Protein AF-A0A2D3WP35-F1 (afdb_monomer)

Sequence (176 aa):
MKQLKKDIKNGIGKDEAFTKFISRNGDPKKGSRVLALFPEQLFAEKYAKANKILISIYGLLSLFALLGLSVQFAHLPPLWLLFLLTIGVLLPALVLYLLYKKNAGAYMFLAFLLVKGIFDLLRQSDQSMILIGILINLGLLIFVVILKQKMFPYQNFFNTKKDENGLYIYKDTVSV

Organism: NCBI:txid148813

pLDDT: mean 80.17, std 14.41, range [32.62, 95.44]

Radius of gyration: 20.56 Å; Cα contacts (8 Å, |Δi|>4): 141; chains: 1; bounding box: 50×28×66 Å

Mean predicted aligned error: 10.45 Å

Secondary structure (DSSP, 8-state):
-HHHHHHHHTT--HHHHHHHHHTTT--HHHHHHHHTTSPPHHHHHHTHHHHHHHHHHHHHHHHHHHHHHHHHTTTS-HHHHHHHHHHHHHHHHHHHHHHHTT-HHHHHHHHHHHHHHHHHHHT-S-HHHHHHHHHHHHHHHHHHHHHHHHH-TTB-SSSBPBPTTS-BSS------

Foldseek 3Di:
DVQLVVCVVVVNDLLRSLVVCVVVVHDNVVSLQVSLQDFDPVLCVVCVVLLVVLLVLLVVVLVVVLVVLCVVCVVDDPVVNVVVSVVSVVVSVVLSVCSVVVGLVSLLVLLVVLVVQLVVLVPDDDPVVSVVSNCSSVVSSVSSQVSSCSRRVQDDSVGGNADPVSHRPNDDPDDD

Structure (mmCIF, N/CA/C/O backbone):
data_AF-A0A2D3WP35-F1
#
_entry.id   AF-A0A2D3WP35-F1
#
loop_
_atom_site.group_PDB
_atom_site.id
_atom_site.type_symbol
_atom_site.label_atom_id
_atom_site.label_alt_id
_atom_site.label_comp_id
_atom_site.label_asym_id
_atom_site.label_entity_id
_atom_site.label_seq_id
_atom_site.pdbx_PDB_ins_code
_atom_site.Cartn_x
_atom_site.Cartn_y
_atom_site.Cartn_z
_atom_site.occupancy
_atom_site.B_iso_or_equiv
_atom_site.auth_seq_id
_atom_site.auth_comp_id
_atom_site.auth_asym_id
_atom_site.auth_atom_id
_atom_site.pdbx_PDB_model_num
ATOM 1 N N . MET A 1 1 ? -17.837 -13.862 16.294 1.00 60.28 1 MET A N 1
ATOM 2 C CA . MET A 1 1 ? -17.067 -12.954 15.399 1.00 60.28 1 MET A CA 1
ATOM 3 C C . MET A 1 1 ? -17.800 -12.566 14.108 1.00 60.28 1 MET A C 1
ATOM 5 O O . MET A 1 1 ? -17.719 -11.401 13.741 1.00 60.28 1 MET A O 1
ATOM 9 N N . LYS A 1 2 ? -18.497 -13.481 13.404 1.00 66.38 2 LYS A N 1
ATOM 10 C CA . LYS A 1 2 ? -19.268 -13.137 12.186 1.00 66.38 2 LYS A CA 1
ATOM 11 C C . LYS A 1 2 ? -20.395 -12.119 12.455 1.00 66.38 2 LYS A C 1
ATOM 13 O O . LYS A 1 2 ? -20.517 -11.184 11.673 1.00 66.38 2 LYS A O 1
ATOM 18 N N . GLN A 1 3 ? -21.123 -12.238 13.576 1.00 68.25 3 GLN A N 1
ATOM 19 C CA . GLN A 1 3 ? -22.136 -11.251 13.997 1.00 68.25 3 GLN A CA 1
ATOM 20 C C . GLN A 1 3 ? -21.560 -9.845 14.206 1.00 68.25 3 GLN A C 1
ATOM 22 O O . GLN A 1 3 ? -22.035 -8.931 13.561 1.00 68.25 3 GLN A O 1
ATOM 27 N N . LEU A 1 4 ? -20.481 -9.677 14.983 1.00 66.81 4 LEU A N 1
ATOM 28 C CA . LEU A 1 4 ? -19.866 -8.358 15.222 1.00 66.81 4 LEU A CA 1
ATOM 29 C C . LEU A 1 4 ? -19.502 -7.631 13.913 1.00 66.81 4 LEU A C 1
ATOM 31 O O . LEU A 1 4 ? -19.748 -6.443 13.756 1.00 66.81 4 LEU A O 1
ATOM 35 N N . LYS A 1 5 ? -18.968 -8.365 12.926 1.00 67.94 5 LYS A N 1
ATOM 36 C CA . LYS A 1 5 ? -18.690 -7.810 11.590 1.00 67.94 5 LYS A CA 1
ATOM 37 C C . LYS A 1 5 ? -19.962 -7.454 10.814 1.00 67.94 5 LYS A C 1
ATOM 39 O O . LYS A 1 5 ? -19.913 -6.559 9.978 1.00 67.94 5 LYS A O 1
ATOM 44 N N . LYS A 1 6 ? -21.057 -8.187 11.027 1.00 73.62 6 LYS A N 1
ATOM 45 C CA . LYS A 1 6 ? -22.363 -7.944 10.401 1.00 73.62 6 LYS A CA 1
ATOM 46 C C . LYS A 1 6 ? -23.036 -6.719 11.023 1.00 73.62 6 LYS A C 1
ATOM 48 O O . LYS A 1 6 ? -23.506 -5.870 10.285 1.00 73.62 6 LYS A O 1
ATOM 53 N N . ASP A 1 7 ? -22.968 -6.588 12.341 1.00 70.00 7 ASP A N 1
ATOM 54 C CA . ASP A 1 7 ? -23.545 -5.484 13.110 1.00 70.00 7 ASP A CA 1
ATOM 55 C C . ASP A 1 7 ? -22.876 -4.150 12.735 1.00 70.00 7 ASP A C 1
ATOM 57 O O . ASP A 1 7 ? -23.560 -3.197 12.370 1.00 70.00 7 ASP A O 1
ATOM 61 N N . ILE A 1 8 ? -21.541 -4.128 12.647 1.00 71.00 8 ILE A N 1
ATOM 62 C CA . ILE A 1 8 ? -20.778 -2.972 12.140 1.00 71.00 8 ILE A CA 1
ATOM 63 C C . ILE A 1 8 ? -21.129 -2.648 10.679 1.00 71.00 8 ILE A C 1
ATOM 65 O O . ILE A 1 8 ? -21.274 -1.486 10.308 1.00 71.00 8 ILE A O 1
ATOM 69 N N . LYS A 1 9 ? -21.267 -3.669 9.821 1.00 68.31 9 LYS A N 1
ATOM 70 C CA . LYS A 1 9 ? -21.643 -3.474 8.409 1.00 68.31 9 LYS A CA 1
ATOM 71 C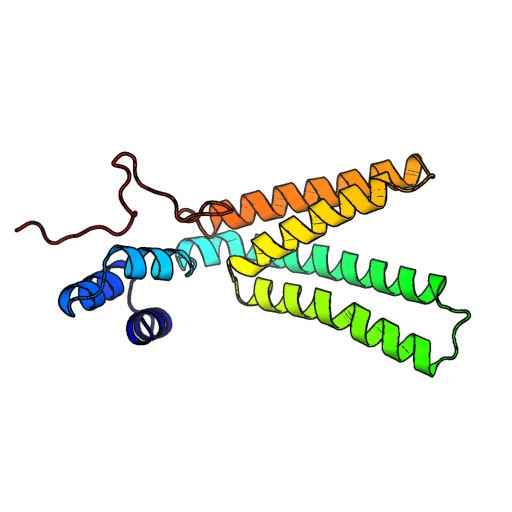 C . LYS A 1 9 ? -23.069 -2.959 8.232 1.00 68.31 9 LYS A C 1
ATOM 73 O O . LYS A 1 9 ? -23.335 -2.305 7.232 1.00 68.31 9 LYS A O 1
ATOM 78 N N . ASN A 1 10 ? -23.948 -3.244 9.186 1.00 71.56 10 ASN A N 1
ATOM 79 C CA . ASN A 1 10 ? -25.326 -2.769 9.213 1.00 71.56 10 ASN A CA 1
ATOM 80 C C . ASN A 1 10 ? -25.448 -1.346 9.790 1.00 71.56 10 ASN A C 1
ATOM 82 O O . ASN A 1 10 ? -26.562 -0.864 9.956 1.00 71.56 10 ASN A O 1
ATOM 86 N N . GLY A 1 11 ? -24.328 -0.680 10.094 1.00 64.69 11 GLY A N 1
ATOM 87 C CA . GLY A 1 11 ? -24.313 0.700 10.581 1.00 64.69 11 GLY A CA 1
ATOM 88 C C . GLY A 1 11 ? -24.505 0.848 12.091 1.00 64.69 11 GLY A C 1
ATOM 89 O O . GLY A 1 11 ? -24.671 1.968 12.559 1.00 64.69 11 GLY A O 1
ATOM 90 N N . ILE A 1 12 ? -24.460 -0.245 12.860 1.00 70.69 12 ILE A N 1
ATOM 91 C CA . ILE A 1 12 ? -24.511 -0.173 14.325 1.00 70.69 12 ILE A CA 1
ATOM 92 C C . ILE A 1 12 ? -23.202 0.451 14.829 1.00 70.69 12 ILE A C 1
ATOM 94 O O . ILE A 1 12 ? -22.111 0.060 14.396 1.00 70.69 12 ILE A O 1
ATOM 98 N N . GLY A 1 13 ? -23.312 1.422 15.741 1.00 66.25 13 GLY A N 1
ATOM 99 C CA . GLY A 1 13 ? -22.168 2.093 16.358 1.00 66.25 13 GLY A CA 1
ATOM 100 C C . GLY A 1 13 ? -21.216 1.095 17.024 1.00 66.25 13 GLY A C 1
ATOM 101 O O . GLY A 1 13 ? -21.642 0.061 17.540 1.00 66.25 13 GLY A O 1
ATOM 102 N N . LYS A 1 14 ? -19.908 1.379 16.998 1.00 70.12 14 LYS A N 1
ATOM 103 C CA . LYS A 1 14 ? -18.881 0.438 17.480 1.00 70.12 14 LYS A CA 1
ATOM 104 C C . LYS A 1 14 ? -19.078 0.041 18.941 1.00 70.12 14 LYS A C 1
ATOM 106 O O . LYS A 1 14 ? -18.903 -1.134 19.256 1.00 70.12 14 LYS A O 1
ATOM 111 N N . ASP A 1 15 ? -19.487 0.987 19.778 1.00 69.75 15 ASP A N 1
ATOM 112 C CA . ASP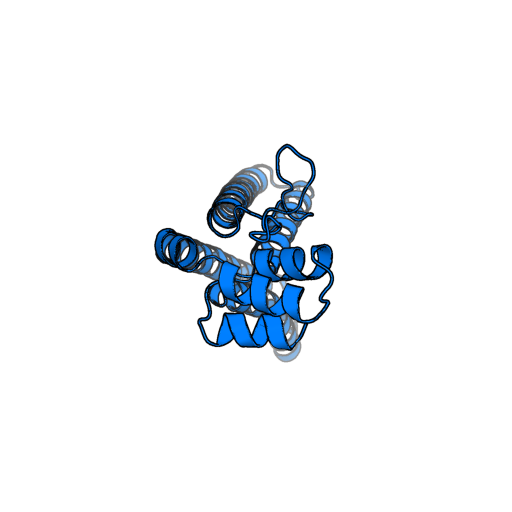 A 1 15 ? -19.730 0.761 21.203 1.00 69.75 15 ASP A CA 1
ATOM 113 C C . ASP A 1 15 ? -20.944 -0.145 21.412 1.00 69.75 15 ASP A C 1
ATOM 115 O O . ASP A 1 15 ? -20.859 -1.153 22.104 1.00 69.75 15 ASP A O 1
ATOM 119 N N . GLU A 1 16 ? -22.044 0.116 20.706 1.00 71.00 16 GLU A N 1
ATOM 120 C CA . GLU A 1 16 ? -23.253 -0.709 20.785 1.00 71.00 16 GLU A CA 1
ATOM 121 C C . GLU A 1 16 ? -23.019 -2.132 20.240 1.00 71.00 16 GLU A C 1
ATOM 123 O O . GLU A 1 16 ? -23.476 -3.124 20.817 1.00 71.00 16 GLU A O 1
ATOM 128 N N . ALA A 1 17 ? -22.252 -2.257 19.151 1.00 74.19 17 ALA A N 1
ATOM 129 C CA . ALA A 1 17 ? -21.852 -3.542 18.588 1.00 74.19 17 ALA A CA 1
ATOM 130 C C . ALA A 1 17 ? -20.912 -4.315 19.533 1.00 74.19 17 ALA A C 1
ATOM 132 O O . ALA A 1 17 ? -20.995 -5.545 19.611 1.00 74.19 17 ALA A O 1
ATOM 133 N N . PHE A 1 18 ? -20.043 -3.613 20.269 1.00 74.75 18 PHE A N 1
ATOM 134 C CA . PHE A 1 18 ? -19.188 -4.209 21.293 1.00 74.75 18 PHE A CA 1
ATOM 135 C C . PHE A 1 18 ? -20.011 -4.716 22.476 1.00 74.75 18 PHE A C 1
ATOM 137 O O . PHE A 1 18 ? -19.894 -5.889 22.825 1.00 74.75 18 PHE A O 1
ATOM 144 N N . THR A 1 19 ? -20.911 -3.897 23.023 1.00 74.81 19 THR A N 1
ATOM 145 C CA . THR A 1 19 ? -21.767 -4.268 24.159 1.00 74.81 19 THR A CA 1
ATOM 146 C C . THR A 1 19 ? -22.649 -5.473 23.827 1.00 74.81 19 THR A C 1
ATOM 148 O O . THR A 1 19 ? -22.715 -6.422 24.607 1.00 74.81 19 THR A O 1
ATOM 151 N N . LYS A 1 20 ? -23.236 -5.520 22.619 1.00 77.62 20 LYS A N 1
ATOM 152 C CA . LYS A 1 20 ? -23.978 -6.695 22.109 1.00 77.62 20 LYS A CA 1
ATOM 153 C C . LYS A 1 20 ? -23.114 -7.946 21.936 1.00 77.62 20 LYS A C 1
ATOM 155 O O . LYS A 1 20 ? -23.636 -9.060 21.925 1.00 77.62 20 LYS A O 1
ATOM 160 N N . PHE A 1 21 ? -21.812 -7.789 21.721 1.00 78.50 21 PHE A N 1
ATOM 161 C CA . PHE A 1 21 ? -20.887 -8.909 21.595 1.00 78.50 21 PHE A CA 1
ATOM 162 C C . PHE A 1 21 ? -20.446 -9.437 22.965 1.00 78.50 21 PHE A C 1
ATOM 164 O O . PHE A 1 21 ? -20.394 -10.654 23.137 1.00 78.50 21 PHE A O 1
ATOM 171 N N . ILE A 1 22 ? -20.205 -8.551 23.937 1.00 79.06 22 ILE A N 1
ATOM 172 C CA . ILE A 1 22 ? -19.899 -8.924 25.325 1.00 79.06 22 ILE A CA 1
ATOM 173 C C . ILE A 1 22 ? -21.097 -9.608 25.988 1.00 79.06 22 ILE A C 1
ATOM 175 O O . ILE A 1 22 ? -20.935 -10.688 26.549 1.00 79.06 22 ILE A O 1
ATOM 179 N N . SER A 1 23 ? -22.313 -9.070 25.827 1.00 78.88 23 SER A N 1
ATOM 180 C CA . SER A 1 23 ? -23.540 -9.649 26.407 1.00 78.88 23 SER A CA 1
ATOM 181 C C . SER A 1 23 ? -23.880 -11.055 25.897 1.00 78.88 23 SER A C 1
ATOM 183 O O . SER A 1 23 ? -24.700 -11.755 26.482 1.00 78.88 23 SER A O 1
ATOM 185 N N . ARG A 1 24 ? -23.227 -11.500 24.818 1.00 81.00 24 ARG A N 1
ATOM 186 C CA . ARG A 1 24 ? -23.330 -12.855 24.259 1.00 81.00 24 ARG A CA 1
ATOM 187 C C . ARG A 1 24 ? -22.153 -13.756 24.663 1.00 81.00 24 ARG A C 1
ATOM 189 O O . ARG A 1 24 ? -21.832 -14.686 23.924 1.00 81.00 24 ARG A O 1
ATOM 196 N N . ASN A 1 25 ? -21.482 -13.468 25.782 1.00 77.56 25 ASN A N 1
ATOM 197 C CA . ASN A 1 25 ? -20.262 -14.148 26.244 1.00 77.56 25 ASN A CA 1
ATOM 198 C C . ASN A 1 25 ? -19.108 -14.116 25.220 1.00 77.56 25 ASN A C 1
ATOM 200 O O . ASN A 1 25 ? -18.321 -15.057 25.097 1.00 77.56 25 ASN A O 1
ATOM 204 N N . GLY A 1 26 ? -19.008 -13.041 24.434 1.00 72.50 26 GLY A N 1
ATOM 205 C CA . GLY A 1 26 ? -17.908 -12.841 23.496 1.00 72.50 26 GLY A CA 1
ATOM 206 C C . GLY A 1 26 ? -16.618 -12.413 24.198 1.00 72.50 26 GLY A C 1
ATOM 207 O O . GLY A 1 26 ? -16.635 -11.534 25.048 1.00 72.50 26 GLY A O 1
ATOM 208 N N . ASP A 1 27 ? -15.477 -12.984 23.797 1.00 77.31 27 ASP A N 1
ATOM 209 C CA . ASP A 1 27 ? -14.153 -12.613 24.322 1.00 77.31 27 ASP A CA 1
ATOM 210 C C . ASP A 1 27 ? -13.815 -11.127 24.023 1.00 77.31 27 ASP A C 1
ATOM 212 O O . ASP A 1 27 ? -13.590 -10.784 22.847 1.00 77.31 27 ASP A O 1
ATOM 216 N N . PRO A 1 28 ? -13.701 -10.255 25.048 1.00 71.69 28 PRO A N 1
ATOM 217 C CA . PRO A 1 28 ? -13.457 -8.819 24.881 1.00 71.69 28 PRO A CA 1
ATOM 218 C C . PRO A 1 28 ? -12.199 -8.500 24.067 1.00 71.69 28 PRO A C 1
ATOM 220 O O . PRO A 1 28 ? -12.166 -7.553 23.273 1.00 71.69 28 PRO A O 1
ATOM 223 N N . LYS A 1 29 ? -11.161 -9.335 24.188 1.00 68.00 29 LYS A N 1
ATOM 224 C CA . LYS A 1 29 ? -9.886 -9.178 23.476 1.00 68.00 29 LYS A CA 1
ATOM 225 C C . LYS A 1 29 ? -10.037 -9.422 21.977 1.00 68.00 29 LYS A C 1
ATOM 227 O O . LYS A 1 29 ? -9.409 -8.751 21.156 1.00 68.00 29 LYS A O 1
ATOM 232 N N . LYS A 1 30 ? -10.883 -10.379 21.592 1.00 69.88 30 LYS A N 1
ATOM 233 C CA . LYS A 1 30 ? -11.180 -10.664 20.179 1.00 69.88 30 LYS A CA 1
ATOM 234 C C . LYS A 1 30 ? -12.128 -9.622 19.591 1.00 69.88 30 LYS A C 1
ATOM 236 O O . LYS A 1 30 ? -11.928 -9.222 18.445 1.00 69.88 30 LYS A O 1
ATOM 241 N N . GLY A 1 31 ? -13.118 -9.164 20.359 1.00 66.69 31 GLY A N 1
ATOM 242 C CA . GLY A 1 31 ? -14.068 -8.132 19.934 1.00 66.69 31 GLY A CA 1
ATOM 243 C C . GLY A 1 31 ? -13.383 -6.802 19.619 1.00 66.69 31 GLY A C 1
ATOM 244 O O . GLY A 1 31 ? -13.499 -6.291 18.506 1.00 66.69 31 GLY A O 1
ATOM 245 N N . SER A 1 32 ? -12.566 -6.309 20.549 1.00 66.69 32 SER A N 1
ATOM 246 C CA . SER A 1 32 ? -11.801 -5.066 20.394 1.00 66.69 32 SER A CA 1
ATOM 247 C C . SER A 1 32 ? -10.821 -5.114 19.217 1.00 66.69 32 SER A C 1
ATOM 249 O O . SER A 1 32 ? -10.742 -4.169 18.430 1.00 66.69 32 SER A O 1
ATOM 251 N N . ARG A 1 33 ? -10.127 -6.245 19.015 1.00 66.69 33 ARG A N 1
ATOM 252 C CA . ARG A 1 33 ? -9.246 -6.445 17.852 1.00 66.69 33 ARG A CA 1
ATOM 253 C C . ARG A 1 33 ? -10.007 -6.370 16.529 1.00 66.69 33 ARG A C 1
ATOM 255 O O . ARG A 1 33 ? -9.472 -5.844 15.560 1.00 66.69 33 ARG A O 1
ATOM 262 N N . VAL A 1 34 ? -11.231 -6.895 16.470 1.00 67.75 34 VAL A N 1
ATOM 263 C CA . VAL A 1 34 ? -12.064 -6.837 15.261 1.00 67.75 34 VAL A CA 1
ATOM 264 C C . VAL A 1 34 ? -12.601 -5.427 15.023 1.00 67.75 34 VAL A C 1
ATOM 266 O O . VAL A 1 34 ? -12.597 -4.983 13.880 1.00 67.75 34 VAL A O 1
ATOM 269 N N . LEU A 1 35 ? -13.011 -4.710 16.070 1.00 67.94 35 LEU A N 1
ATOM 270 C CA . LEU A 1 35 ? -13.501 -3.331 15.967 1.00 67.94 35 LEU A CA 1
ATOM 271 C C . LEU A 1 35 ? -12.425 -2.345 15.517 1.00 67.94 35 LEU A C 1
ATOM 273 O O . LEU A 1 35 ? -12.705 -1.452 14.718 1.00 67.94 35 LEU A O 1
ATOM 277 N N . ALA A 1 36 ? -11.185 -2.545 15.964 1.00 65.19 36 ALA A N 1
ATOM 278 C CA . ALA A 1 36 ? -10.047 -1.729 15.555 1.00 65.19 36 ALA A CA 1
ATOM 279 C C . ALA A 1 36 ? -9.720 -1.839 14.053 1.00 65.19 36 ALA A C 1
ATOM 281 O O . ALA A 1 36 ? -9.104 -0.932 13.500 1.00 65.19 36 ALA A O 1
ATOM 282 N N . LEU A 1 37 ? -10.152 -2.917 13.383 1.00 64.25 37 LEU A N 1
ATOM 283 C CA . LEU A 1 37 ? -9.964 -3.099 11.938 1.00 64.25 37 LEU A CA 1
ATOM 284 C C . LEU A 1 37 ? -10.948 -2.281 11.097 1.00 64.25 37 LEU A C 1
ATOM 286 O O . LEU A 1 37 ? -10.732 -2.123 9.894 1.00 64.25 37 LEU A O 1
ATOM 290 N N . PHE A 1 38 ? -12.038 -1.797 11.694 1.00 64.62 38 PHE A N 1
ATOM 291 C CA . PHE A 1 38 ? -12.999 -0.957 10.996 1.00 64.62 38 PHE A CA 1
ATOM 292 C C . PHE A 1 38 ? -12.614 0.510 11.176 1.00 64.62 38 PHE A C 1
ATOM 294 O O . PHE A 1 38 ? -12.430 0.954 12.313 1.00 64.62 38 PHE A O 1
ATOM 301 N N . PRO A 1 39 ? -12.506 1.290 10.092 1.00 63.69 39 PRO A N 1
ATOM 302 C CA . PRO A 1 39 ? -12.266 2.717 10.220 1.00 63.69 39 PRO A CA 1
ATOM 303 C C . PRO A 1 39 ? -13.488 3.367 10.882 1.00 63.69 39 PRO A C 1
ATOM 305 O O . PRO A 1 39 ? -14.628 2.980 10.622 1.00 63.69 39 PRO A O 1
ATOM 308 N N . GLU A 1 40 ? -13.268 4.326 11.776 1.00 65.88 40 GLU A N 1
ATOM 309 C CA . GLU A 1 40 ? -14.373 5.162 12.253 1.00 65.88 40 GLU A CA 1
ATOM 310 C C . GLU A 1 40 ? -14.883 6.034 11.112 1.00 65.88 40 GLU A C 1
ATOM 312 O O . GLU A 1 40 ? -14.079 6.643 10.406 1.00 65.88 40 GLU A O 1
ATOM 317 N N . GLN A 1 41 ? -16.203 6.094 10.920 1.00 66.12 41 GLN A N 1
ATOM 318 C CA . GLN A 1 41 ? -16.813 6.823 9.803 1.00 66.12 41 GLN A CA 1
ATOM 319 C C . GLN A 1 41 ? -16.378 8.296 9.777 1.00 66.12 41 GLN A C 1
ATOM 321 O O . GLN A 1 41 ? -15.953 8.775 8.728 1.00 66.12 41 GLN A O 1
ATOM 326 N N . LEU A 1 42 ? -16.328 8.958 10.940 1.00 67.06 42 LEU A N 1
ATOM 327 C CA . LEU A 1 42 ? -15.878 10.349 11.077 1.00 67.06 42 LEU A CA 1
ATOM 328 C C . LEU A 1 42 ? -14.448 10.567 10.551 1.00 67.06 42 LEU A C 1
ATOM 330 O O . LEU A 1 42 ? -14.191 11.468 9.751 1.00 67.06 42 LEU A O 1
ATOM 334 N N . PHE A 1 43 ? -13.504 9.708 10.943 1.00 70.19 43 PHE A N 1
ATOM 335 C CA . PHE A 1 43 ? -12.119 9.790 10.471 1.00 70.19 43 PHE A CA 1
ATOM 336 C C . PHE A 1 43 ? -11.988 9.348 9.006 1.00 70.19 43 PHE A C 1
ATOM 338 O O . PHE A 1 43 ? -11.214 9.924 8.237 1.00 70.19 43 PHE A O 1
ATOM 345 N N . ALA A 1 44 ? -12.774 8.357 8.585 1.00 70.00 44 ALA A N 1
ATOM 346 C CA . ALA A 1 44 ? -12.784 7.852 7.219 1.00 70.00 44 ALA A CA 1
ATOM 347 C C . ALA A 1 44 ? -13.297 8.882 6.206 1.00 70.00 44 ALA A C 1
ATOM 349 O O . ALA A 1 44 ? -12.863 8.848 5.051 1.00 70.00 44 ALA A O 1
ATOM 350 N N . GLU A 1 45 ? -14.234 9.744 6.599 1.00 78.12 45 GLU A N 1
ATOM 351 C CA . GLU A 1 45 ? -14.740 10.852 5.786 1.00 78.12 45 GLU A CA 1
ATOM 352 C C . GLU A 1 45 ? -13.766 12.025 5.786 1.00 78.12 45 GLU A C 1
ATOM 354 O O . GLU A 1 45 ? -13.361 12.478 4.712 1.00 78.12 45 GLU A O 1
ATOM 359 N N . LYS A 1 46 ? -13.278 12.429 6.966 1.00 82.88 46 LYS A N 1
ATOM 360 C CA . LYS A 1 46 ? -12.297 13.515 7.112 1.00 82.88 46 LYS A CA 1
ATOM 361 C C . LYS A 1 46 ? -11.049 13.305 6.249 1.00 82.88 46 LYS A C 1
ATOM 363 O O . LYS A 1 46 ? -10.546 14.250 5.645 1.00 82.88 46 LYS A O 1
ATOM 368 N N . TYR A 1 47 ? -10.563 12.065 6.148 1.00 86.75 47 TYR A N 1
ATOM 369 C CA . TYR A 1 47 ? -9.379 11.717 5.353 1.00 86.75 47 TYR A CA 1
ATOM 370 C C . TYR A 1 47 ? -9.696 11.084 3.990 1.00 86.75 47 TYR A C 1
ATOM 372 O O . TYR A 1 47 ? -8.783 10.632 3.298 1.00 86.75 47 TYR A O 1
ATOM 380 N N . ALA A 1 48 ? -10.957 11.098 3.538 1.00 85.50 48 ALA A N 1
ATOM 381 C CA . ALA A 1 48 ? -11.343 10.520 2.248 1.00 85.50 48 ALA A CA 1
ATOM 382 C C . ALA A 1 48 ? -10.614 11.178 1.066 1.00 85.50 48 ALA A C 1
ATOM 384 O O . ALA A 1 48 ? -10.169 10.481 0.154 1.00 85.50 48 ALA A O 1
ATOM 385 N N . LYS A 1 49 ? -10.448 12.509 1.088 1.00 89.69 49 LYS A N 1
ATOM 386 C CA . LYS A 1 49 ? -9.719 13.247 0.042 1.00 89.69 49 LYS A CA 1
ATOM 387 C C . LYS A 1 49 ? -8.242 12.855 0.006 1.00 89.69 49 LYS A C 1
ATOM 389 O O . LYS A 1 49 ? -7.714 12.575 -1.064 1.00 89.69 49 LYS A O 1
ATOM 394 N N . ALA A 1 50 ? -7.601 12.761 1.169 1.00 90.31 50 ALA A N 1
ATOM 395 C CA . ALA A 1 50 ? -6.208 12.340 1.270 1.00 90.31 50 ALA A CA 1
ATOM 396 C C . ALA A 1 50 ? -6.015 10.878 0.816 1.00 90.31 50 ALA A C 1
ATOM 398 O O . ALA A 1 50 ? -5.046 10.578 0.125 1.00 90.31 50 ALA A O 1
ATOM 399 N N . ASN A 1 51 ? -6.976 9.990 1.099 1.00 92.06 51 ASN A N 1
ATOM 400 C CA . ASN A 1 51 ? -6.955 8.621 0.580 1.00 92.06 51 ASN A CA 1
ATOM 401 C C . ASN A 1 51 ? -7.103 8.573 -0.949 1.00 92.06 51 ASN A C 1
ATOM 403 O O . ASN A 1 51 ? -6.418 7.797 -1.605 1.00 92.06 51 ASN A O 1
ATOM 407 N N . LYS A 1 52 ? -7.962 9.419 -1.538 1.00 93.00 52 LYS A N 1
ATOM 408 C CA . LYS A 1 52 ? -8.067 9.542 -3.002 1.00 93.00 52 LYS A CA 1
ATOM 409 C C . LYS A 1 52 ? -6.747 10.008 -3.617 1.00 93.00 52 LYS A C 1
ATOM 411 O O . LYS A 1 52 ? -6.310 9.413 -4.591 1.00 93.00 52 LYS A O 1
ATOM 416 N N . ILE A 1 53 ? -6.086 10.997 -3.010 1.00 94.31 53 ILE A N 1
ATOM 417 C CA . ILE A 1 53 ? -4.758 11.462 -3.441 1.00 94.31 53 ILE A CA 1
ATOM 418 C C . ILE A 1 53 ? -3.740 10.315 -3.388 1.00 94.31 53 ILE A C 1
ATOM 420 O O . ILE A 1 53 ? -3.016 10.107 -4.357 1.00 94.31 53 ILE A O 1
ATOM 424 N N . LEU A 1 54 ? -3.724 9.527 -2.306 1.00 93.88 54 LEU A N 1
ATOM 425 C CA . LEU A 1 54 ? -2.851 8.355 -2.189 1.00 93.88 54 LEU A CA 1
ATOM 426 C C . LEU A 1 54 ? -3.091 7.344 -3.320 1.00 93.88 54 LEU A C 1
ATOM 428 O O . LEU A 1 54 ? -2.138 6.894 -3.951 1.00 93.88 54 LEU A O 1
ATOM 432 N N . ILE A 1 55 ? -4.357 7.008 -3.580 1.00 94.44 55 ILE A N 1
ATOM 433 C CA . ILE A 1 55 ? -4.760 6.087 -4.652 1.00 94.44 55 ILE A CA 1
ATOM 434 C C . ILE A 1 55 ? -4.305 6.623 -6.014 1.00 94.44 55 ILE A C 1
ATOM 436 O O . ILE A 1 55 ? -3.754 5.867 -6.806 1.00 94.44 55 ILE A O 1
ATOM 440 N N . SER A 1 56 ? -4.487 7.919 -6.278 1.00 95.19 56 SER A N 1
ATOM 441 C CA . SER A 1 56 ? -4.075 8.545 -7.536 1.00 95.19 56 SER A CA 1
ATOM 442 C C . SER A 1 56 ? -2.557 8.535 -7.726 1.00 95.19 56 SER A C 1
ATOM 444 O O . SER A 1 56 ? -2.092 8.133 -8.788 1.00 95.19 56 SER A O 1
ATOM 446 N N . ILE A 1 57 ? -1.782 8.920 -6.706 1.00 94.62 57 ILE A N 1
ATOM 447 C CA . ILE A 1 57 ? -0.311 8.923 -6.775 1.00 94.62 57 ILE A CA 1
ATOM 448 C C . ILE A 1 57 ? 0.213 7.498 -6.970 1.00 94.62 57 ILE A C 1
ATOM 450 O O . ILE A 1 57 ? 1.019 7.253 -7.864 1.00 94.62 57 ILE A O 1
ATOM 454 N N . TYR A 1 58 ? -0.266 6.541 -6.170 1.00 94.38 58 TYR A N 1
ATOM 455 C CA . TYR A 1 58 ? 0.171 5.151 -6.283 1.00 94.38 58 TYR A CA 1
ATOM 456 C C . TYR A 1 58 ? -0.255 4.517 -7.614 1.00 94.38 58 TYR A C 1
ATOM 458 O O . TYR A 1 58 ? 0.517 3.774 -8.218 1.00 94.38 58 TYR A O 1
ATOM 466 N N . GLY A 1 59 ? -1.451 4.844 -8.109 1.00 94.00 59 GLY A N 1
ATOM 467 C CA . GLY A 1 59 ? -1.920 4.416 -9.425 1.00 94.00 59 GLY A CA 1
ATOM 468 C C . GLY A 1 59 ? -1.026 4.940 -10.546 1.00 94.00 59 GLY A C 1
ATOM 469 O O . GLY A 1 59 ? -0.596 4.162 -11.391 1.00 94.00 59 GLY A O 1
ATOM 470 N N . LEU A 1 60 ? -0.666 6.225 -10.504 1.00 94.88 60 LEU A N 1
ATOM 471 C CA . LEU A 1 60 ? 0.238 6.830 -11.480 1.00 94.88 60 LEU A CA 1
ATOM 472 C C . LEU A 1 60 ? 1.633 6.184 -11.449 1.00 94.88 60 LEU A C 1
ATOM 474 O O . LEU A 1 60 ? 2.165 5.828 -12.496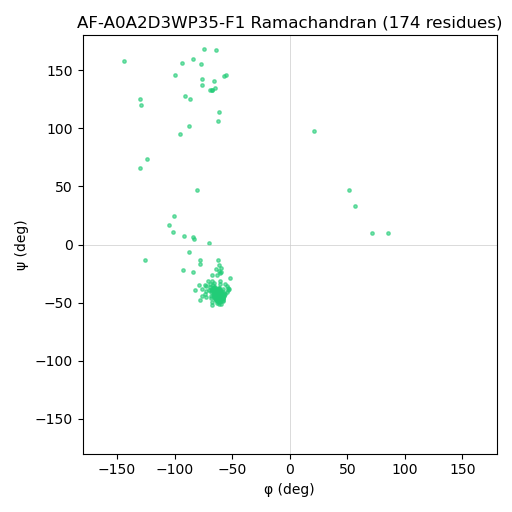 1.00 94.88 60 LEU A O 1
ATOM 478 N N . LEU A 1 61 ? 2.200 5.962 -10.259 1.00 92.06 61 LEU A N 1
ATOM 479 C CA . LEU A 1 61 ? 3.481 5.259 -10.108 1.00 92.06 61 LEU A CA 1
ATOM 480 C C . LEU A 1 61 ? 3.424 3.829 -10.657 1.00 92.06 61 LEU A C 1
ATOM 482 O O . LEU A 1 61 ? 4.366 3.375 -11.300 1.00 92.06 61 LEU A O 1
ATOM 486 N N . SER A 1 62 ? 2.308 3.133 -10.442 1.00 91.81 62 SER A N 1
ATOM 487 C CA . SER A 1 62 ? 2.106 1.774 -10.954 1.00 91.81 62 SER A CA 1
ATOM 488 C C . SER A 1 62 ? 2.045 1.747 -12.483 1.00 91.81 62 SER A C 1
ATOM 490 O O . SER A 1 62 ? 2.603 0.843 -13.097 1.00 91.81 62 SER A O 1
ATOM 492 N N . LEU A 1 63 ? 1.431 2.757 -13.108 1.00 92.81 63 LEU A N 1
ATOM 493 C CA . LEU A 1 63 ? 1.429 2.910 -14.565 1.00 92.81 63 LEU A CA 1
ATOM 494 C C . LEU A 1 63 ? 2.838 3.171 -15.109 1.00 92.81 63 LEU A C 1
ATOM 496 O O . LEU A 1 63 ? 3.236 2.532 -16.079 1.00 92.81 63 LEU A O 1
ATOM 500 N N . PHE A 1 64 ? 3.622 4.040 -14.465 1.00 91.62 64 PHE A N 1
ATOM 501 C CA . PHE A 1 64 ? 5.017 4.258 -14.859 1.00 91.62 64 PHE A CA 1
ATOM 502 C C . PHE A 1 64 ? 5.873 2.997 -14.704 1.00 91.62 64 PHE A C 1
ATOM 504 O O . PHE A 1 64 ? 6.673 2.692 -15.586 1.00 91.62 64 PHE A O 1
ATOM 511 N N . ALA A 1 65 ? 5.673 2.226 -13.633 1.00 88.62 65 ALA A N 1
ATOM 512 C CA . ALA A 1 65 ? 6.353 0.947 -13.453 1.00 88.62 65 ALA A CA 1
ATOM 513 C C . ALA A 1 65 ? 6.000 -0.054 -14.569 1.00 88.62 65 ALA A C 1
ATOM 515 O O . ALA A 1 65 ? 6.882 -0.742 -15.079 1.00 88.62 65 ALA A O 1
ATOM 516 N N . LEU A 1 66 ? 4.734 -0.099 -14.998 1.00 90.81 66 LEU A N 1
ATOM 517 C CA . LEU A 1 66 ? 4.291 -0.936 -16.120 1.00 90.81 66 LEU A CA 1
ATOM 518 C C . LEU A 1 66 ? 4.905 -0.504 -17.453 1.00 90.81 66 LEU A C 1
ATOM 520 O O . LEU A 1 66 ? 5.332 -1.360 -18.226 1.00 90.81 66 LEU A O 1
ATOM 524 N N . LEU A 1 67 ? 4.999 0.804 -17.704 1.00 91.19 67 LEU A N 1
ATOM 525 C CA . LEU A 1 67 ? 5.718 1.327 -18.866 1.00 91.19 67 LEU A CA 1
ATOM 526 C C . LEU A 1 67 ? 7.193 0.906 -18.825 1.00 91.19 67 LEU A C 1
ATOM 528 O O . LEU A 1 67 ? 7.707 0.406 -19.823 1.00 91.19 67 LEU A O 1
ATOM 532 N N . GLY A 1 68 ? 7.848 1.002 -17.665 1.00 88.25 68 GLY A N 1
ATOM 533 C CA . GLY A 1 68 ? 9.224 0.533 -17.484 1.00 88.25 68 GLY A CA 1
ATOM 534 C C . GLY A 1 68 ? 9.396 -0.957 -17.795 1.00 88.25 68 GLY A C 1
ATOM 535 O O . GLY A 1 68 ? 10.293 -1.323 -18.552 1.00 88.25 68 GLY A O 1
ATOM 536 N N . LEU A 1 69 ? 8.493 -1.810 -17.295 1.00 88.06 69 LEU A N 1
ATOM 537 C CA . LEU A 1 69 ? 8.483 -3.242 -17.620 1.00 88.06 69 LEU A CA 1
ATOM 538 C C . LEU A 1 69 ? 8.288 -3.484 -19.121 1.00 88.06 69 LEU A C 1
ATOM 540 O O . LEU A 1 69 ? 8.962 -4.339 -19.692 1.00 88.06 69 LEU A O 1
ATOM 544 N N . SER A 1 70 ? 7.401 -2.724 -19.771 1.00 88.62 70 SER A N 1
ATOM 545 C CA . SER A 1 70 ? 7.148 -2.876 -21.207 1.00 88.62 70 SER A CA 1
ATOM 546 C C . SER A 1 70 ? 8.392 -2.587 -22.052 1.00 88.62 70 SER A C 1
ATOM 548 O O . SER A 1 70 ? 8.664 -3.319 -22.998 1.00 88.62 70 SER A O 1
ATOM 550 N N . VAL A 1 71 ? 9.188 -1.584 -21.663 1.00 90.69 71 VAL A N 1
ATOM 551 C CA . VAL A 1 71 ? 10.450 -1.239 -22.332 1.00 90.69 71 VAL A CA 1
ATOM 552 C C . VAL A 1 71 ? 11.526 -2.287 -22.037 1.00 90.69 71 VAL A C 1
ATOM 554 O O . VAL A 1 71 ? 12.195 -2.754 -22.955 1.00 90.69 71 VAL A O 1
ATOM 557 N N . GLN A 1 72 ? 11.667 -2.710 -20.777 1.00 88.75 72 GLN A N 1
ATOM 558 C CA . GLN A 1 72 ? 12.675 -3.692 -20.362 1.00 88.75 72 GLN A CA 1
ATOM 559 C C . GLN A 1 72 ? 12.496 -5.054 -21.053 1.00 88.75 72 GLN A C 1
ATOM 561 O O . GLN A 1 72 ? 13.474 -5.709 -21.420 1.00 88.75 72 GLN A O 1
ATOM 566 N N . PHE A 1 73 ? 11.247 -5.475 -21.255 1.00 91.75 73 PHE A N 1
ATOM 567 C CA . PHE A 1 73 ? 10.899 -6.776 -21.827 1.00 91.75 73 PHE A CA 1
ATOM 568 C C . PHE A 1 73 ? 10.415 -6.702 -23.281 1.00 91.75 73 PHE A C 1
ATOM 570 O O . PHE A 1 73 ? 9.866 -7.677 -23.791 1.00 91.75 73 PHE A O 1
ATOM 577 N N . ALA A 1 74 ? 10.665 -5.590 -23.980 1.00 90.38 74 ALA A N 1
ATOM 578 C CA . ALA A 1 74 ? 10.245 -5.392 -25.372 1.00 90.38 74 ALA A CA 1
ATOM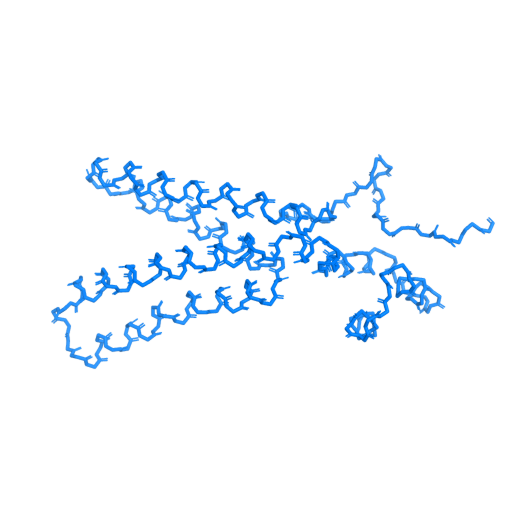 579 C C . ALA A 1 74 ? 10.823 -6.429 -26.358 1.00 90.38 74 ALA A C 1
ATOM 581 O O . ALA A 1 74 ? 10.280 -6.623 -27.440 1.00 90.38 74 ALA A O 1
ATOM 582 N N . HIS A 1 75 ? 11.914 -7.103 -25.985 1.00 92.81 75 HIS A N 1
ATOM 583 C CA . HIS A 1 75 ? 12.554 -8.156 -26.776 1.00 92.81 75 HIS A CA 1
ATOM 584 C C . HIS A 1 75 ? 11.825 -9.512 -26.709 1.00 92.81 75 HIS A C 1
ATOM 586 O O . HIS A 1 75 ? 12.136 -10.412 -27.489 1.00 92.81 75 HIS A O 1
ATOM 592 N N . LEU A 1 76 ? 10.893 -9.695 -25.767 1.00 92.81 76 LEU A N 1
ATOM 593 C CA . LEU A 1 76 ? 10.139 -10.939 -25.630 1.00 92.81 76 LEU A CA 1
ATOM 594 C C . LEU A 1 76 ? 9.038 -11.051 -26.696 1.00 92.81 76 LEU A C 1
ATOM 596 O O . LEU A 1 76 ? 8.516 -10.036 -27.162 1.00 92.81 76 LEU A O 1
ATOM 600 N N . PRO A 1 77 ? 8.603 -12.279 -27.043 1.00 95.44 77 PRO A N 1
ATOM 601 C CA . PRO A 1 77 ? 7.459 -12.463 -27.925 1.00 95.44 77 PRO A CA 1
ATOM 602 C C . PRO A 1 77 ? 6.199 -11.768 -27.369 1.00 95.44 77 PRO A C 1
ATOM 604 O O . PRO A 1 77 ? 5.977 -11.809 -26.152 1.00 95.44 77 PRO A O 1
ATOM 607 N N . PRO A 1 78 ? 5.318 -11.210 -28.225 1.00 92.69 78 PRO A N 1
ATOM 608 C CA . PRO A 1 78 ? 4.176 -10.402 -27.783 1.00 92.69 78 PRO A CA 1
ATOM 609 C C . PRO A 1 78 ? 3.264 -11.089 -26.759 1.00 92.69 78 PRO A C 1
ATOM 611 O O . PRO A 1 78 ? 2.796 -10.453 -25.816 1.00 92.69 78 PRO A O 1
ATOM 614 N N . LEU A 1 79 ? 3.046 -12.401 -26.901 1.00 95.19 79 LEU A N 1
ATOM 615 C CA . LEU A 1 79 ? 2.220 -13.179 -25.975 1.00 95.19 79 LEU A CA 1
ATOM 616 C C . LEU A 1 79 ? 2.817 -13.223 -24.557 1.00 95.19 79 LEU A C 1
ATOM 618 O O . LEU A 1 79 ? 2.093 -13.067 -23.575 1.00 95.19 79 LEU A O 1
ATOM 622 N N . TRP A 1 80 ? 4.138 -13.390 -24.446 1.00 93.75 80 TRP A N 1
ATOM 623 C CA . TRP A 1 80 ? 4.845 -13.404 -23.162 1.00 93.75 80 TRP A CA 1
ATOM 624 C C . TRP A 1 80 ? 4.871 -12.022 -22.514 1.00 93.75 80 TRP A C 1
ATOM 626 O O . TRP A 1 80 ? 4.671 -11.911 -21.304 1.00 93.75 80 TRP A O 1
ATOM 636 N N . LEU A 1 81 ? 5.051 -10.970 -23.315 1.00 92.94 81 LEU A N 1
ATOM 637 C CA . LEU A 1 81 ? 4.976 -9.593 -22.835 1.00 92.94 81 LEU A CA 1
ATOM 638 C C . LEU A 1 81 ? 3.586 -9.282 -22.261 1.00 92.94 81 LEU A C 1
ATOM 640 O O . LEU A 1 81 ? 3.483 -8.784 -21.142 1.00 92.94 81 LEU A O 1
ATOM 644 N N . LEU A 1 82 ? 2.514 -9.638 -22.978 1.00 91.75 82 LEU A N 1
ATOM 645 C CA . LEU A 1 82 ? 1.138 -9.465 -22.498 1.00 91.75 82 LEU A CA 1
ATOM 646 C C . LEU A 1 82 ? 0.880 -10.231 -21.198 1.00 91.75 82 LEU A C 1
ATOM 648 O O . LEU A 1 82 ? 0.264 -9.692 -20.276 1.00 91.75 82 LEU A O 1
ATOM 652 N N . PHE A 1 83 ? 1.375 -11.464 -21.095 1.00 93.06 83 PHE A N 1
ATOM 653 C CA . PHE A 1 83 ? 1.254 -12.266 -19.881 1.00 93.06 83 PHE A CA 1
ATOM 654 C C . PHE A 1 83 ? 1.948 -11.599 -18.681 1.00 93.06 83 PHE A C 1
ATOM 656 O O . PHE A 1 83 ? 1.329 -11.421 -17.629 1.00 93.06 83 PHE A O 1
ATOM 663 N N . LEU A 1 84 ? 3.197 -11.150 -18.851 1.00 91.19 84 LEU A N 1
ATOM 664 C CA . LEU A 1 84 ? 3.955 -10.454 -17.807 1.00 91.19 84 LEU A CA 1
ATOM 665 C C . LEU A 1 84 ? 3.299 -9.136 -17.391 1.00 91.19 84 LEU A C 1
ATOM 667 O O . LEU A 1 84 ? 3.186 -8.868 -16.197 1.00 91.19 84 LEU A O 1
ATOM 671 N N . LEU A 1 85 ? 2.823 -8.336 -18.349 1.00 91.44 85 LEU A N 1
ATOM 672 C CA . LEU A 1 85 ? 2.121 -7.084 -18.059 1.00 91.44 85 LEU A CA 1
ATOM 673 C C . LEU A 1 85 ? 0.815 -7.335 -17.300 1.00 91.44 85 LEU A C 1
ATOM 675 O O . LEU A 1 85 ? 0.518 -6.624 -16.342 1.00 91.44 85 LEU A O 1
ATOM 679 N N . THR A 1 86 ? 0.071 -8.383 -17.661 1.00 90.81 86 THR A N 1
ATOM 680 C CA . THR A 1 86 ? -1.165 -8.765 -16.960 1.00 90.81 86 THR A CA 1
ATOM 681 C C . THR A 1 86 ? -0.879 -9.111 -15.497 1.00 90.81 86 THR A C 1
ATOM 683 O O . THR A 1 86 ? -1.553 -8.611 -14.594 1.00 90.81 86 THR A O 1
ATOM 686 N N . ILE A 1 87 ? 0.166 -9.903 -15.238 1.00 90.38 87 ILE A N 1
ATOM 687 C CA . ILE A 1 87 ? 0.608 -10.218 -13.871 1.00 90.38 87 ILE A CA 1
ATOM 688 C C . ILE A 1 87 ? 1.100 -8.959 -13.148 1.00 90.38 87 ILE A C 1
ATOM 690 O O . ILE A 1 87 ? 0.765 -8.745 -11.980 1.00 90.38 87 ILE A O 1
ATOM 694 N N . GLY A 1 88 ? 1.841 -8.099 -13.848 1.00 87.50 88 GLY A N 1
ATOM 695 C CA . GLY A 1 88 ? 2.355 -6.835 -13.330 1.00 87.50 88 GLY A CA 1
ATOM 696 C C . GLY A 1 88 ? 1.257 -5.868 -12.882 1.00 87.50 88 GLY A C 1
ATOM 697 O O . GLY A 1 88 ? 1.459 -5.135 -11.918 1.00 87.50 88 GLY A O 1
ATOM 698 N N . VAL A 1 89 ? 0.083 -5.891 -13.524 1.00 92.88 89 VAL A N 1
ATOM 699 C CA . VAL A 1 89 ? -1.085 -5.065 -13.161 1.00 92.88 89 VAL A CA 1
ATOM 700 C C . VAL A 1 89 ? -1.851 -5.633 -11.963 1.00 92.88 89 VAL A C 1
ATOM 702 O O . VAL A 1 89 ? -2.382 -4.863 -11.159 1.00 92.88 89 VAL A O 1
ATOM 705 N N . LEU A 1 90 ? -1.924 -6.961 -11.818 1.00 92.44 90 LEU A N 1
ATOM 706 C CA . LEU A 1 90 ? -2.777 -7.611 -10.813 1.00 92.44 90 LEU A CA 1
ATOM 707 C C . LEU A 1 90 ? -2.450 -7.171 -9.383 1.00 92.44 90 LEU A C 1
ATOM 709 O O . LEU A 1 90 ? -3.358 -6.857 -8.609 1.00 92.44 90 LEU A O 1
ATOM 713 N N . LEU A 1 91 ? -1.163 -7.128 -9.028 1.00 90.06 91 LEU A N 1
ATOM 714 C CA . LEU A 1 91 ? -0.746 -6.783 -7.671 1.00 90.06 91 LEU A CA 1
ATOM 715 C C . LEU A 1 91 ? -1.051 -5.306 -7.325 1.00 90.06 91 LEU A C 1
ATOM 717 O O . LEU A 1 91 ? -1.745 -5.082 -6.329 1.00 90.06 91 LEU A O 1
ATOM 721 N N . PRO A 1 92 ? -0.642 -4.298 -8.124 1.00 91.62 92 PRO A N 1
ATOM 722 C CA . PRO A 1 92 ? -1.041 -2.907 -7.904 1.00 91.62 92 PRO A CA 1
ATOM 723 C C . PRO A 1 92 ? -2.556 -2.697 -7.887 1.00 91.62 92 PRO A C 1
ATOM 725 O O . PRO A 1 92 ? -3.066 -1.980 -7.024 1.00 91.62 92 PRO A O 1
ATOM 728 N N . ALA A 1 93 ? -3.296 -3.352 -8.790 1.00 93.31 93 ALA A N 1
ATOM 729 C CA . ALA A 1 93 ? -4.753 -3.253 -8.847 1.00 93.31 93 ALA A CA 1
ATOM 730 C C . ALA A 1 93 ? -5.410 -3.768 -7.559 1.00 93.31 93 ALA A C 1
ATOM 732 O O . ALA A 1 93 ? -6.318 -3.125 -7.024 1.00 93.31 93 ALA A O 1
ATOM 733 N N . LEU A 1 94 ? -4.916 -4.882 -7.009 1.00 93.75 94 LEU A N 1
ATOM 734 C CA . LEU A 1 94 ? -5.381 -5.413 -5.729 1.00 93.75 94 LEU A CA 1
ATOM 735 C C . LEU A 1 94 ? -5.134 -4.421 -4.584 1.00 93.75 94 LEU A C 1
ATOM 737 O O . LEU A 1 94 ? -6.025 -4.192 -3.763 1.00 93.75 94 LEU A O 1
ATOM 741 N N . VAL A 1 95 ? -3.954 -3.797 -4.534 1.00 93.31 95 VAL A N 1
ATOM 742 C CA . VAL A 1 95 ? -3.628 -2.792 -3.509 1.00 93.31 95 VAL A CA 1
ATOM 743 C C . VAL A 1 95 ? -4.535 -1.568 -3.630 1.00 93.31 95 VAL A C 1
ATOM 745 O O . VAL A 1 95 ? -5.135 -1.161 -2.634 1.00 93.31 95 VAL A O 1
ATOM 748 N N . LEU A 1 96 ? -4.710 -1.026 -4.839 1.00 94.31 96 LEU A N 1
ATOM 749 C CA . LEU A 1 96 ? -5.610 0.102 -5.110 1.00 94.31 96 LEU A CA 1
ATOM 750 C C . LEU A 1 96 ? -7.050 -0.210 -4.690 1.00 94.31 96 LEU A C 1
ATOM 752 O O . LEU A 1 96 ? -7.695 0.599 -4.021 1.00 94.31 96 LEU A O 1
ATOM 756 N N . TYR A 1 97 ? -7.539 -1.408 -5.011 1.00 94.00 97 TYR A N 1
ATOM 757 C CA . TYR A 1 97 ? -8.868 -1.860 -4.614 1.00 94.00 97 TYR A CA 1
ATOM 758 C C . TYR A 1 97 ? -9.034 -1.931 -3.090 1.00 94.00 97 TYR A C 1
ATOM 760 O O . TYR A 1 97 ? -10.048 -1.491 -2.539 1.00 94.00 97 TYR A O 1
ATOM 768 N N . LEU A 1 98 ? -8.037 -2.461 -2.379 1.00 91.06 98 LEU A N 1
ATOM 769 C CA . LEU A 1 98 ? -8.086 -2.567 -0.921 1.00 91.06 98 LEU A CA 1
ATOM 770 C C . LEU A 1 98 ? -7.945 -1.198 -0.227 1.00 91.06 98 LEU A C 1
ATOM 772 O O . LEU A 1 98 ? -8.571 -0.987 0.815 1.00 91.06 98 LEU A O 1
ATOM 776 N N . LEU A 1 99 ? -7.199 -0.256 -0.814 1.00 90.56 99 LEU A N 1
ATOM 777 C CA . LEU A 1 99 ? -7.134 1.144 -0.371 1.00 90.56 99 LEU A CA 1
ATOM 778 C C . LEU A 1 99 ? -8.455 1.881 -0.614 1.00 90.56 99 LEU A C 1
ATOM 780 O O . LEU A 1 99 ? -8.909 2.637 0.249 1.00 90.56 99 LEU A O 1
ATOM 784 N N . TYR A 1 100 ? -9.114 1.626 -1.746 1.00 89.94 100 TYR A N 1
ATOM 785 C CA . TYR A 1 100 ? -10.454 2.145 -2.026 1.00 89.94 100 TYR A CA 1
ATOM 786 C C . TYR A 1 100 ? -11.470 1.636 -0.997 1.00 89.94 100 TYR A C 1
ATOM 788 O O . TYR A 1 100 ? -12.249 2.414 -0.446 1.00 89.94 100 TYR A O 1
ATOM 796 N N . LYS A 1 101 ? -11.388 0.347 -0.639 1.00 88.12 101 LYS A N 1
ATOM 797 C CA . LYS A 1 101 ? -12.165 -0.257 0.455 1.00 88.12 101 LYS A CA 1
ATOM 798 C C . LYS A 1 101 ? -11.740 0.189 1.859 1.00 88.12 101 LYS A C 1
ATOM 800 O O . LYS A 1 101 ? -12.324 -0.292 2.829 1.00 88.12 101 LYS A O 1
ATOM 805 N N . LYS A 1 102 ? -10.754 1.087 1.984 1.00 85.06 102 LYS A N 1
ATOM 806 C CA . LYS A 1 102 ? -10.219 1.591 3.258 1.00 85.06 102 LYS A CA 1
ATOM 807 C C . LYS A 1 102 ? -9.847 0.443 4.204 1.00 85.06 102 LYS A C 1
ATOM 809 O O . LYS A 1 102 ? -10.241 0.434 5.364 1.00 85.06 102 LYS A O 1
ATOM 814 N N . ASN A 1 103 ? -9.136 -0.567 3.707 1.00 84.12 103 ASN A N 1
ATOM 815 C CA . ASN A 1 103 ? -8.693 -1.693 4.526 1.00 84.12 103 ASN A CA 1
ATOM 816 C C . ASN A 1 103 ? -7.348 -1.370 5.198 1.00 84.12 103 ASN A C 1
ATOM 818 O O . ASN A 1 103 ? -6.375 -1.086 4.504 1.00 84.12 103 ASN A O 1
ATOM 822 N N . ALA A 1 104 ? -7.262 -1.483 6.530 1.00 82.75 104 ALA A N 1
ATOM 823 C CA . ALA A 1 104 ? -6.025 -1.263 7.290 1.00 82.75 104 ALA A CA 1
ATOM 824 C C . ALA A 1 104 ? -4.835 -2.094 6.766 1.00 82.75 104 ALA A C 1
ATOM 826 O O . ALA A 1 104 ? -3.708 -1.602 6.703 1.00 82.75 104 ALA A O 1
ATOM 827 N N . GLY A 1 105 ? -5.092 -3.338 6.344 1.00 84.69 105 GLY A N 1
ATOM 828 C CA . GLY A 1 105 ? -4.100 -4.237 5.753 1.00 84.69 105 GLY A CA 1
ATOM 829 C C . GLY A 1 105 ? -3.469 -3.697 4.473 1.00 84.69 105 GLY A C 1
ATOM 830 O O . GLY A 1 105 ? -2.281 -3.902 4.254 1.00 84.69 105 GLY A O 1
ATOM 831 N N . ALA A 1 106 ? -4.230 -2.951 3.670 1.00 90.00 106 ALA A N 1
ATOM 832 C CA . ALA A 1 106 ? -3.755 -2.385 2.411 1.00 90.00 106 ALA A CA 1
ATOM 833 C C . ALA A 1 106 ? -2.661 -1.340 2.633 1.00 90.00 106 ALA A C 1
ATOM 835 O O . ALA A 1 106 ? -1.644 -1.364 1.952 1.00 90.00 106 ALA A O 1
ATOM 836 N N . TYR A 1 107 ? -2.841 -0.459 3.622 1.00 90.81 107 TYR A N 1
ATOM 837 C CA . TYR A 1 107 ? -1.844 0.556 3.972 1.00 90.81 107 TYR A CA 1
ATOM 838 C C . TYR A 1 107 ? -0.559 -0.076 4.508 1.00 90.81 107 TYR A C 1
ATOM 840 O O . TYR A 1 107 ? 0.532 0.367 4.167 1.00 90.81 107 TYR A O 1
ATOM 848 N N . MET A 1 108 ? -0.681 -1.132 5.321 1.00 90.12 108 MET A N 1
ATOM 849 C CA . MET A 1 108 ? 0.480 -1.861 5.843 1.00 90.12 108 MET A CA 1
ATOM 850 C C . MET A 1 108 ? 1.236 -2.576 4.724 1.00 90.12 108 MET A C 1
ATOM 852 O O . MET A 1 108 ? 2.459 -2.502 4.656 1.00 90.12 108 MET A O 1
ATOM 856 N N . PHE A 1 109 ? 0.504 -3.224 3.819 1.00 92.44 109 PHE A N 1
ATOM 857 C CA . PHE A 1 109 ? 1.094 -3.896 2.671 1.00 92.44 109 PHE A CA 1
ATOM 858 C C . PHE A 1 109 ? 1.744 -2.904 1.699 1.00 92.44 109 PHE A C 1
ATOM 860 O O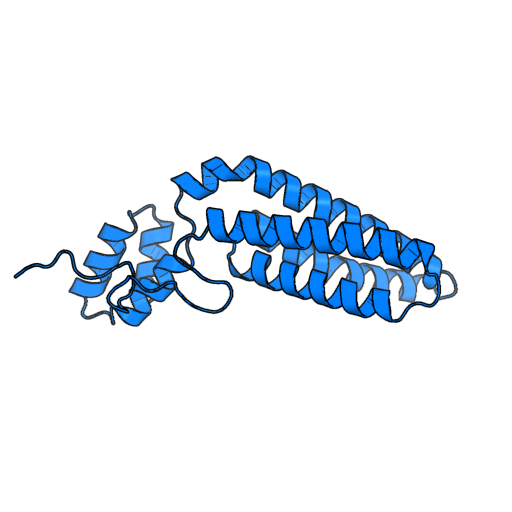 . PHE A 1 109 ? 2.869 -3.128 1.269 1.00 92.44 109 PHE A O 1
ATOM 867 N N . LEU A 1 110 ? 1.099 -1.767 1.422 1.00 93.31 110 LEU A N 1
ATOM 868 C CA . LEU A 1 110 ? 1.689 -0.700 0.615 1.00 93.31 110 LEU A CA 1
ATOM 869 C C . LEU A 1 110 ? 2.970 -0.155 1.260 1.00 93.31 110 LEU A C 1
ATOM 871 O O . LEU A 1 110 ? 3.978 -0.023 0.577 1.00 93.31 110 LEU A O 1
ATOM 875 N N . ALA A 1 111 ? 2.970 0.107 2.568 1.00 93.06 111 ALA A N 1
ATOM 876 C CA . ALA A 1 111 ? 4.174 0.538 3.277 1.00 93.06 111 ALA A CA 1
ATOM 877 C C . ALA A 1 111 ? 5.315 -0.485 3.143 1.00 93.06 111 ALA A C 1
ATOM 879 O O . ALA A 1 111 ? 6.452 -0.104 2.879 1.00 93.06 111 ALA A O 1
ATOM 880 N N . PHE A 1 112 ? 5.009 -1.781 3.256 1.00 93.50 112 PHE A N 1
ATOM 881 C CA . PHE A 1 112 ? 5.982 -2.847 3.020 1.00 93.50 112 PHE A CA 1
ATOM 882 C C . PHE A 1 112 ? 6.535 -2.824 1.586 1.00 93.50 112 PHE A C 1
ATOM 884 O O . PHE A 1 112 ? 7.748 -2.910 1.405 1.00 93.50 112 PHE A O 1
ATOM 891 N N . LEU A 1 113 ? 5.677 -2.653 0.572 1.00 92.88 113 LEU A N 1
ATOM 892 C CA . LEU A 1 113 ? 6.110 -2.540 -0.826 1.00 92.88 113 LEU A CA 1
ATOM 893 C C . LEU A 1 113 ? 7.023 -1.329 -1.059 1.00 92.88 113 LEU A C 1
ATOM 895 O O . LEU A 1 113 ? 8.005 -1.454 -1.782 1.00 92.88 113 LEU A O 1
ATOM 899 N N . LEU A 1 114 ? 6.740 -0.185 -0.429 1.00 93.19 114 LEU A N 1
ATOM 900 C CA . LEU A 1 114 ? 7.569 1.022 -0.544 1.00 93.19 114 LEU A CA 1
ATOM 901 C C . LEU A 1 114 ? 8.935 0.839 0.121 1.00 93.19 114 LEU A C 1
ATOM 903 O O . LEU A 1 114 ? 9.952 1.222 -0.449 1.00 93.19 114 LEU A O 1
ATOM 907 N N . VAL A 1 115 ? 8.981 0.195 1.291 1.00 94.00 115 VAL A N 1
ATOM 908 C CA . VAL A 1 115 ? 10.246 -0.165 1.950 1.00 94.00 115 VAL A CA 1
ATOM 909 C C . VAL A 1 115 ? 11.055 -1.127 1.079 1.00 94.00 115 VAL A C 1
ATOM 911 O O . VAL A 1 115 ? 12.244 -0.902 0.866 1.00 94.00 115 VAL A O 1
ATOM 914 N N . LYS A 1 116 ? 10.417 -2.163 0.518 1.00 91.94 116 LYS A N 1
ATOM 915 C CA . LYS A 1 116 ? 11.065 -3.064 -0.447 1.00 91.94 116 LYS A CA 1
ATOM 916 C C . LYS A 1 116 ? 11.602 -2.286 -1.654 1.00 91.94 116 LYS A C 1
ATOM 918 O O . LYS A 1 116 ? 12.737 -2.511 -2.049 1.00 91.94 116 LYS A O 1
ATOM 923 N N . GLY A 1 117 ? 10.822 -1.343 -2.186 1.00 89.44 117 GLY A N 1
ATOM 924 C CA . GLY A 1 117 ? 11.223 -0.478 -3.296 1.00 89.44 117 GLY A CA 1
ATOM 925 C C . GLY A 1 117 ? 12.476 0.344 -2.992 1.00 89.44 117 GLY A C 1
ATOM 926 O O . GLY A 1 117 ? 13.359 0.439 -3.836 1.00 89.44 117 GLY A O 1
ATOM 927 N N . ILE A 1 118 ? 12.611 0.868 -1.769 1.00 91.81 118 ILE A N 1
ATOM 928 C CA . ILE A 1 118 ? 13.834 1.554 -1.320 1.00 91.81 118 ILE A CA 1
ATOM 929 C C . ILE A 1 118 ? 15.032 0.595 -1.341 1.00 91.81 118 ILE A C 1
ATOM 931 O O . ILE A 1 118 ? 16.082 0.948 -1.872 1.00 91.81 118 ILE A O 1
ATOM 935 N N . PHE A 1 119 ? 14.885 -0.625 -0.815 1.00 91.88 119 PHE A N 1
ATOM 936 C CA . PHE A 1 119 ? 15.961 -1.623 -0.848 1.00 91.88 119 PHE A CA 1
ATOM 937 C C . PHE A 1 119 ? 16.341 -2.047 -2.271 1.00 91.88 119 PHE A C 1
ATOM 939 O O . PHE A 1 119 ? 17.522 -2.242 -2.551 1.00 91.88 119 PHE A O 1
ATOM 946 N N . ASP A 1 120 ? 15.360 -2.174 -3.165 1.00 88.31 120 ASP A N 1
ATOM 947 C CA . ASP A 1 120 ? 15.591 -2.504 -4.572 1.00 88.31 120 ASP A CA 1
ATOM 948 C C . ASP A 1 120 ? 16.340 -1.366 -5.292 1.00 88.31 120 ASP A C 1
ATOM 950 O O . ASP A 1 120 ? 17.242 -1.633 -6.084 1.00 88.31 120 ASP A O 1
ATOM 954 N N . LEU A 1 121 ? 16.031 -0.103 -4.976 1.00 88.00 121 LEU A N 1
ATOM 955 C CA . LEU A 1 121 ? 16.741 1.066 -5.509 1.00 88.00 121 LEU A CA 1
ATOM 956 C C . LEU A 1 121 ? 18.180 1.156 -4.995 1.00 88.00 121 LEU A C 1
ATOM 958 O O . LEU A 1 121 ? 19.081 1.436 -5.774 1.00 88.00 121 LEU A O 1
ATOM 962 N N . LEU A 1 122 ? 18.426 0.853 -3.717 1.00 87.88 122 LEU A N 1
ATOM 963 C CA . LEU A 1 122 ? 19.777 0.859 -3.134 1.00 87.88 122 LEU A CA 1
ATOM 964 C C . LEU A 1 122 ? 20.738 -0.149 -3.787 1.00 87.88 122 LEU A C 1
ATOM 966 O O . LEU A 1 122 ? 21.947 -0.037 -3.611 1.00 87.88 122 LEU A O 1
ATOM 970 N N . ARG A 1 123 ? 20.215 -1.137 -4.521 1.00 85.69 123 ARG A N 1
ATOM 971 C CA . ARG A 1 123 ? 21.008 -2.126 -5.267 1.00 85.69 123 ARG A CA 1
ATOM 972 C C . ARG A 1 123 ? 21.385 -1.670 -6.677 1.00 85.69 123 ARG A C 1
ATOM 974 O O . ARG A 1 123 ? 22.096 -2.399 -7.363 1.00 85.69 123 ARG A O 1
ATOM 981 N N . GLN A 1 124 ? 20.881 -0.526 -7.134 1.00 81.38 124 GLN A N 1
ATOM 982 C CA . GLN A 1 124 ? 21.181 -0.001 -8.464 1.00 81.38 124 GLN A CA 1
ATOM 983 C C . GLN A 1 124 ? 22.497 0.782 -8.468 1.00 81.38 124 GLN A C 1
ATOM 985 O O . GLN A 1 124 ? 22.972 1.233 -7.429 1.00 81.38 124 GLN A O 1
ATOM 990 N N . SER A 1 125 ? 23.087 0.936 -9.652 1.00 74.00 125 SER A N 1
ATOM 991 C CA . SER A 1 125 ? 24.401 1.570 -9.823 1.00 74.00 125 SER A CA 1
ATOM 992 C C . SER A 1 125 ? 24.322 3.078 -10.098 1.00 74.00 125 SER A C 1
ATOM 994 O O . SER A 1 125 ? 25.302 3.786 -9.884 1.00 74.00 125 SER A O 1
ATOM 996 N N . ASP A 1 126 ? 23.183 3.583 -10.587 1.00 81.19 126 ASP A N 1
ATOM 997 C CA . ASP A 1 126 ? 23.026 4.986 -10.997 1.00 81.19 126 ASP A CA 1
ATOM 998 C C . ASP A 1 126 ? 22.599 5.885 -9.826 1.00 81.19 126 ASP A C 1
ATOM 1000 O O . ASP A 1 126 ? 21.428 5.952 -9.447 1.00 81.19 126 ASP A O 1
ATOM 1004 N N . GLN A 1 127 ? 23.564 6.621 -9.277 1.00 77.69 127 GLN A N 1
ATOM 1005 C CA . GLN A 1 127 ? 23.398 7.489 -8.108 1.00 77.69 127 GLN A CA 1
ATOM 1006 C C . GLN A 1 127 ? 22.262 8.519 -8.235 1.00 77.69 127 GLN A C 1
ATOM 1008 O O . GLN A 1 127 ? 21.586 8.815 -7.246 1.00 77.69 127 GLN A O 1
ATOM 1013 N N . SER A 1 128 ? 22.031 9.053 -9.436 1.00 77.50 128 SER A N 1
ATOM 1014 C CA . SER A 1 128 ? 21.079 10.151 -9.653 1.00 77.50 128 SER A CA 1
ATOM 1015 C C . SER A 1 128 ? 19.638 9.644 -9.619 1.00 77.50 128 SER A C 1
ATOM 1017 O O . SER A 1 128 ? 18.768 10.226 -8.965 1.00 77.50 128 SER A O 1
ATOM 1019 N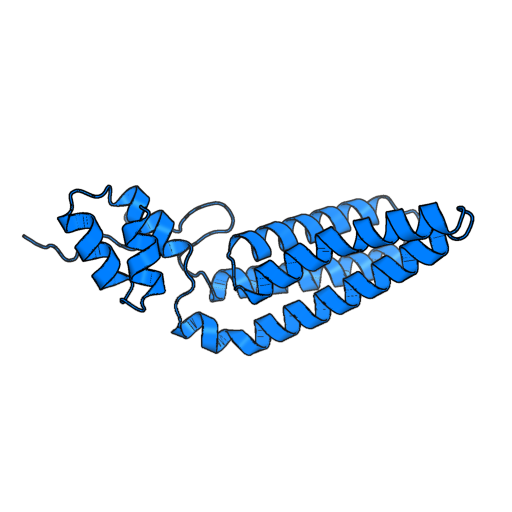 N . MET A 1 129 ? 19.390 8.512 -10.285 1.00 78.44 129 MET A N 1
ATOM 1020 C CA . MET A 1 129 ? 18.080 7.859 -10.299 1.00 78.44 129 MET A CA 1
ATOM 1021 C C . MET A 1 129 ? 17.718 7.267 -8.933 1.00 78.44 129 MET A C 1
ATOM 1023 O O . MET A 1 129 ? 16.553 7.319 -8.526 1.00 78.44 129 MET A O 1
ATOM 1027 N N . ILE A 1 130 ? 18.715 6.775 -8.191 1.00 86.94 130 ILE A N 1
ATOM 1028 C CA . ILE A 1 130 ? 18.535 6.245 -6.834 1.00 86.94 130 ILE A CA 1
ATOM 1029 C C . ILE A 1 130 ? 17.968 7.315 -5.903 1.00 86.94 130 ILE A C 1
ATOM 1031 O O . ILE A 1 130 ? 16.981 7.062 -5.212 1.00 86.94 130 ILE A O 1
ATOM 1035 N N . LEU A 1 131 ? 18.543 8.522 -5.896 1.00 87.81 131 LEU A N 1
ATOM 1036 C CA . LEU A 1 131 ? 18.148 9.567 -4.950 1.00 87.81 131 LEU A CA 1
ATOM 1037 C C . LEU A 1 131 ? 16.699 10.029 -5.172 1.00 87.81 131 LEU A C 1
ATOM 1039 O O . LEU A 1 131 ? 15.928 10.134 -4.217 1.00 87.81 131 LEU A O 1
ATOM 1043 N N . ILE A 1 132 ? 16.299 10.224 -6.433 1.00 88.44 132 ILE A N 1
ATOM 1044 C CA . ILE A 1 132 ? 14.922 10.593 -6.800 1.00 88.44 132 ILE A CA 1
ATOM 1045 C C . ILE A 1 132 ? 13.949 9.470 -6.425 1.00 88.44 132 ILE A C 1
ATOM 1047 O O . ILE A 1 132 ? 12.921 9.720 -5.791 1.00 88.44 132 ILE A O 1
ATOM 1051 N N . GLY A 1 133 ? 14.281 8.223 -6.771 1.00 87.81 133 GLY A N 1
ATOM 1052 C CA . GLY A 1 133 ? 13.448 7.067 -6.453 1.00 87.81 133 GLY A CA 1
ATOM 1053 C C . GLY A 1 133 ? 13.252 6.884 -4.946 1.00 87.81 133 GLY A C 1
ATOM 1054 O O . GLY A 1 133 ? 12.132 6.618 -4.497 1.00 87.81 133 GLY A O 1
ATOM 1055 N N . ILE A 1 134 ? 14.312 7.068 -4.153 1.00 91.00 134 ILE A N 1
ATOM 1056 C CA . ILE A 1 134 ? 14.254 6.983 -2.690 1.00 91.00 134 ILE A CA 1
ATOM 1057 C C . ILE A 1 134 ? 13.380 8.101 -2.127 1.00 91.00 134 ILE A C 1
ATOM 1059 O O . ILE A 1 134 ? 12.517 7.815 -1.302 1.00 91.00 134 ILE A O 1
ATOM 1063 N N . LEU A 1 135 ? 13.543 9.348 -2.586 1.00 93.06 135 LEU A N 1
ATOM 1064 C CA . LEU A 1 135 ? 12.722 10.475 -2.130 1.00 93.06 135 LEU A CA 1
ATOM 1065 C C . LEU A 1 135 ? 11.230 10.238 -2.387 1.00 93.06 135 LEU A C 1
ATOM 1067 O O . LEU A 1 135 ? 10.412 10.453 -1.490 1.00 93.06 135 LEU A O 1
ATOM 1071 N N . ILE A 1 136 ? 10.872 9.739 -3.574 1.00 92.06 136 ILE A N 1
ATOM 1072 C CA . ILE A 1 136 ? 9.482 9.415 -3.921 1.00 92.06 136 ILE A CA 1
ATOM 1073 C C . ILE A 1 136 ? 8.941 8.303 -3.011 1.00 92.06 136 ILE A C 1
ATOM 1075 O O . ILE A 1 136 ? 7.870 8.460 -2.418 1.00 92.06 136 ILE A O 1
ATOM 1079 N N . ASN A 1 137 ? 9.674 7.192 -2.863 1.00 92.06 137 ASN A N 1
ATOM 1080 C CA . ASN A 1 137 ? 9.227 6.066 -2.036 1.00 92.06 137 ASN A CA 1
ATOM 1081 C C . ASN A 1 137 ? 9.124 6.446 -0.555 1.00 92.06 137 ASN A C 1
ATOM 1083 O O . ASN A 1 137 ? 8.150 6.081 0.102 1.00 92.06 137 ASN A O 1
ATOM 1087 N N . LEU A 1 138 ? 10.089 7.206 -0.033 1.00 94.19 138 LEU A N 1
ATOM 1088 C CA . LEU A 1 138 ? 10.109 7.655 1.355 1.00 94.19 138 LEU A CA 1
ATOM 1089 C C . LEU A 1 138 ? 8.988 8.662 1.638 1.00 94.19 138 LEU A C 1
ATOM 1091 O O . LEU A 1 138 ? 8.281 8.529 2.637 1.00 94.19 138 LEU A O 1
ATOM 1095 N N . GLY A 1 139 ? 8.772 9.630 0.743 1.00 94.62 139 GLY A N 1
ATOM 1096 C CA . GLY A 1 139 ? 7.676 10.592 0.858 1.00 94.62 139 GLY A CA 1
ATOM 1097 C C . GLY A 1 139 ? 6.312 9.902 0.857 1.00 94.62 139 GLY A C 1
ATOM 1098 O O . GLY A 1 139 ? 5.465 10.179 1.713 1.00 94.62 139 GLY A O 1
ATOM 1099 N N . LEU A 1 140 ? 6.118 8.933 -0.042 1.00 94.06 140 LEU A N 1
ATOM 1100 C CA . LEU A 1 140 ? 4.888 8.150 -0.091 1.00 94.06 140 LEU A CA 1
ATOM 1101 C C . LEU A 1 140 ? 4.734 7.248 1.141 1.00 94.06 140 LEU A C 1
ATOM 1103 O O . LEU A 1 140 ? 3.628 7.121 1.664 1.00 94.06 140 LEU A O 1
ATOM 1107 N N . LEU A 1 141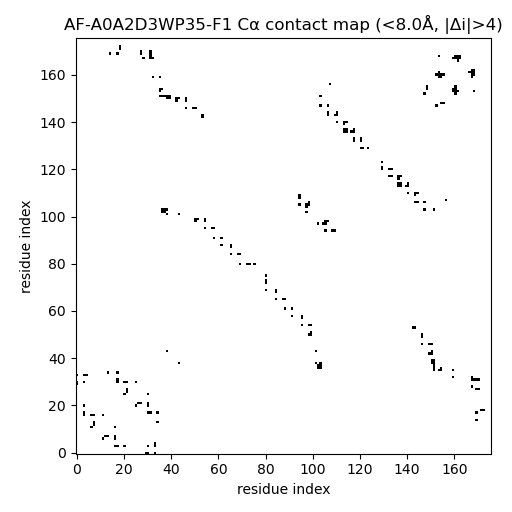 ? 5.827 6.676 1.653 1.00 94.81 141 LEU A N 1
ATOM 1108 C CA . LEU A 1 141 ? 5.826 5.860 2.866 1.00 94.81 141 LEU A CA 1
ATOM 1109 C C . LEU A 1 141 ? 5.362 6.679 4.072 1.00 94.81 141 LEU A C 1
ATOM 1111 O O . LEU A 1 141 ? 4.447 6.258 4.781 1.00 94.81 141 LEU A O 1
ATOM 1115 N N . ILE A 1 142 ? 5.934 7.869 4.270 1.00 94.00 142 ILE A N 1
ATOM 1116 C CA . ILE A 1 142 ? 5.530 8.796 5.334 1.00 94.00 142 ILE A CA 1
ATOM 1117 C C . ILE A 1 142 ? 4.045 9.142 5.189 1.00 94.00 142 ILE A C 1
ATOM 1119 O O . ILE A 1 142 ? 3.291 9.071 6.163 1.00 94.00 142 ILE A O 1
ATOM 1123 N N . PHE A 1 143 ? 3.595 9.451 3.971 1.00 93.56 143 PHE A N 1
ATOM 1124 C CA . PHE A 1 143 ? 2.199 9.787 3.711 1.00 93.56 143 PHE A CA 1
ATOM 1125 C C . PHE A 1 143 ? 1.243 8.631 4.048 1.00 93.56 143 PHE A C 1
ATOM 1127 O O . PHE A 1 143 ? 0.249 8.839 4.746 1.00 93.56 143 PHE A O 1
ATOM 1134 N N . VAL A 1 144 ? 1.570 7.402 3.635 1.00 93.44 144 VAL A N 1
ATOM 1135 C CA . VAL A 1 144 ? 0.805 6.184 3.956 1.00 93.44 144 VAL A CA 1
ATOM 1136 C C . VAL A 1 144 ? 0.752 5.945 5.462 1.00 93.44 144 VAL A C 1
ATOM 1138 O O . VAL A 1 144 ? -0.318 5.653 5.999 1.00 93.44 144 VAL A O 1
ATOM 1141 N N . VAL A 1 145 ? 1.883 6.094 6.158 1.00 90.81 145 VAL A N 1
ATOM 1142 C CA . VAL A 1 145 ? 1.977 5.897 7.611 1.00 90.81 145 VAL A CA 1
ATOM 1143 C C . VAL A 1 145 ? 1.089 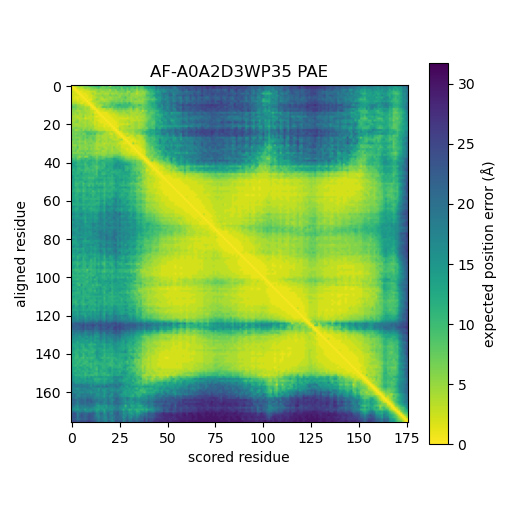6.894 8.354 1.00 90.81 145 VAL A C 1
ATOM 1145 O O . VAL A 1 145 ? 0.286 6.484 9.197 1.00 90.81 145 VAL A O 1
ATOM 1148 N N . ILE A 1 146 ? 1.177 8.182 8.007 1.00 90.31 146 ILE A N 1
ATOM 1149 C CA . ILE A 1 146 ? 0.363 9.247 8.607 1.00 90.31 146 ILE A CA 1
ATOM 1150 C C . ILE A 1 146 ? -1.122 8.998 8.347 1.00 90.31 146 ILE A C 1
ATOM 1152 O O . ILE A 1 146 ? -1.939 9.079 9.267 1.00 90.31 146 ILE A O 1
ATOM 1156 N N . LEU A 1 147 ? -1.488 8.681 7.103 1.00 89.19 147 LEU A N 1
ATOM 1157 C CA . LEU A 1 147 ? -2.881 8.464 6.726 1.00 89.19 147 LEU A CA 1
ATOM 1158 C C . LEU A 1 147 ? -3.470 7.252 7.455 1.00 89.19 147 LEU A C 1
ATOM 1160 O O . LEU A 1 147 ? -4.578 7.325 7.985 1.00 89.19 147 LEU A O 1
ATOM 1164 N N . LYS A 1 148 ? -2.698 6.167 7.570 1.00 88.19 148 LYS A N 1
ATOM 1165 C CA . LYS A 1 148 ? -3.088 4.975 8.323 1.00 88.19 148 LYS A CA 1
ATOM 1166 C C . LYS A 1 148 ? -3.292 5.291 9.799 1.00 88.19 148 LYS A C 1
ATOM 1168 O O . LYS A 1 148 ? -4.314 4.899 10.351 1.00 88.19 148 LYS A O 1
ATOM 1173 N N . GLN A 1 149 ? -2.353 5.982 10.446 1.00 84.62 149 GLN A N 1
ATOM 1174 C CA . GLN A 1 149 ? -2.485 6.338 11.865 1.00 84.62 149 GLN A CA 1
ATOM 1175 C C . GLN A 1 149 ? -3.709 7.226 12.119 1.00 84.62 149 GLN A C 1
ATOM 1177 O O . GLN A 1 149 ? -4.403 7.045 13.114 1.00 84.62 149 GLN A O 1
ATOM 1182 N N . LYS A 1 150 ? -4.011 8.142 11.193 1.00 83.56 150 LYS A N 1
ATOM 1183 C CA . LYS A 1 150 ? -5.168 9.039 11.285 1.00 83.56 150 LYS A CA 1
ATOM 1184 C C . LYS A 1 150 ? -6.508 8.349 11.009 1.00 83.56 150 LYS A C 1
ATOM 1186 O O . LYS A 1 150 ? -7.502 8.706 11.629 1.00 83.56 150 LYS A O 1
ATOM 1191 N N . MET A 1 151 ? -6.552 7.374 10.100 1.00 79.62 151 MET A N 1
ATOM 1192 C CA . MET A 1 151 ? -7.774 6.616 9.783 1.00 79.62 151 MET A CA 1
ATOM 1193 C C . MET A 1 151 ? -8.031 5.439 10.736 1.00 79.62 151 MET A C 1
ATOM 1195 O O . MET A 1 151 ? -9.175 5.013 10.886 1.00 79.62 151 MET A O 1
ATOM 1199 N N . PHE A 1 152 ? -6.980 4.922 11.379 1.00 79.38 152 PHE A N 1
ATOM 1200 C CA . PHE A 1 152 ? -7.025 3.797 12.316 1.00 79.38 152 PHE A CA 1
ATOM 1201 C C . PHE A 1 152 ? -6.292 4.149 13.623 1.00 79.38 152 PHE A C 1
ATOM 1203 O O . PHE A 1 152 ? -5.272 3.528 13.938 1.00 79.38 152 PHE A O 1
ATOM 1210 N N . PRO A 1 153 ? -6.795 5.122 14.408 1.00 69.62 153 PRO A N 1
ATOM 1211 C CA . PRO A 1 153 ? -6.114 5.617 15.613 1.00 69.62 153 PRO A CA 1
ATOM 1212 C C . PRO A 1 153 ? -5.899 4.531 16.681 1.00 69.62 153 PRO A C 1
ATOM 1214 O O . PRO A 1 153 ? -4.962 4.597 17.477 1.00 69.62 153 PRO A O 1
ATOM 1217 N N . TYR A 1 154 ? -6.733 3.491 16.662 1.00 68.06 154 TYR A N 1
ATOM 1218 C CA . TYR A 1 154 ? -6.711 2.373 17.605 1.00 68.06 154 TYR A CA 1
ATOM 1219 C C . TYR A 1 154 ? -5.854 1.189 17.149 1.00 68.06 154 TYR A C 1
ATOM 1221 O O . TYR A 1 154 ? -5.839 0.136 17.788 1.00 68.06 154 TYR A O 1
ATOM 1229 N N . GLN A 1 155 ? -5.114 1.339 16.051 1.00 69.38 155 GLN A N 1
ATOM 1230 C CA . GLN A 1 155 ? -4.246 0.299 15.516 1.00 69.38 155 GLN A CA 1
ATOM 1231 C C . GLN A 1 155 ? -2.841 0.864 15.267 1.00 69.38 155 GLN A C 1
ATOM 1233 O O . GLN A 1 155 ? -2.647 1.744 14.432 1.00 69.38 155 GLN A O 1
ATOM 1238 N N . ASN A 1 156 ? -1.824 0.298 15.918 1.00 69.00 156 ASN A N 1
ATOM 1239 C CA . ASN A 1 156 ? -0.415 0.463 15.545 1.00 69.00 156 ASN A CA 1
ATOM 1240 C C . ASN A 1 156 ? -0.091 -0.369 14.291 1.00 69.00 156 ASN A C 1
ATOM 1242 O O . ASN A 1 156 ? -0.914 -1.151 13.815 1.00 69.00 156 ASN A O 1
ATOM 1246 N N . PHE A 1 157 ? 1.069 -0.155 13.663 1.00 63.53 157 PHE A N 1
ATOM 1247 C CA . PHE A 1 157 ? 1.423 -0.831 12.399 1.00 63.53 157 PHE A CA 1
ATOM 1248 C C . PHE A 1 157 ? 1.460 -2.364 12.495 1.00 63.53 157 PHE A C 1
ATOM 1250 O O . PHE A 1 157 ? 1.239 -3.027 11.495 1.00 63.53 157 PHE A O 1
ATOM 1257 N N . PHE A 1 158 ? 1.654 -2.924 13.690 1.00 58.41 158 PHE A N 1
ATOM 1258 C CA . PHE A 1 158 ? 1.707 -4.377 13.891 1.00 58.41 158 PHE A CA 1
ATOM 1259 C C . PHE A 1 158 ? 0.727 -4.898 14.951 1.00 58.41 158 PHE A C 1
ATOM 1261 O O . PHE A 1 158 ? 0.470 -6.095 15.003 1.00 58.41 158 PHE A O 1
ATOM 1268 N N . ASN A 1 159 ? 0.139 -4.019 15.772 1.00 59.94 159 ASN A N 1
ATOM 1269 C CA . ASN A 1 159 ? -0.679 -4.399 16.929 1.00 59.94 159 ASN A CA 1
ATOM 1270 C C . ASN A 1 159 ? -1.863 -3.449 17.138 1.00 59.94 159 ASN A C 1
ATOM 1272 O O . ASN A 1 159 ? -1.823 -2.298 16.716 1.00 59.94 159 ASN A O 1
ATOM 1276 N N . THR A 1 160 ? -2.909 -3.896 17.830 1.00 62.53 160 THR A N 1
ATOM 1277 C CA . THR A 1 160 ? -3.954 -3.001 18.352 1.00 62.53 160 THR A CA 1
ATOM 1278 C C . THR A 1 160 ? -3.343 -2.082 19.410 1.00 62.53 160 THR A C 1
ATOM 1280 O O . THR A 1 160 ? -2.581 -2.556 20.255 1.00 62.53 160 THR A O 1
ATOM 1283 N N . LYS A 1 161 ? -3.640 -0.779 19.357 1.00 61.91 161 LYS A N 1
ATOM 1284 C CA . LYS A 1 161 ? -3.168 0.172 20.367 1.00 61.91 161 LYS A CA 1
ATOM 1285 C C . LYS A 1 161 ? -3.865 -0.164 21.693 1.00 61.91 161 LYS A C 1
ATOM 1287 O O . LYS A 1 161 ? -5.061 -0.455 21.704 1.00 61.91 161 LYS A O 1
ATOM 1292 N N . LYS A 1 162 ? -3.086 -0.216 22.771 1.00 57.81 162 LYS A N 1
ATOM 1293 C CA . LYS A 1 162 ? -3.569 -0.425 24.139 1.00 57.81 162 LYS A CA 1
ATOM 1294 C C . LYS A 1 162 ? -3.636 0.938 24.837 1.00 57.81 162 LYS A C 1
ATOM 1296 O O . LYS A 1 162 ? -2.828 1.806 24.514 1.00 57.81 162 LYS A O 1
ATOM 1301 N N . ASP A 1 163 ? -4.609 1.107 25.718 1.00 60.88 163 ASP A N 1
ATOM 1302 C CA . ASP A 1 163 ? -4.738 2.228 26.652 1.00 60.88 163 ASP A CA 1
ATOM 1303 C C . ASP A 1 163 ? -3.567 2.250 27.662 1.00 60.88 163 ASP A C 1
ATOM 1305 O O . ASP A 1 163 ? -2.831 1.264 27.772 1.00 60.88 163 ASP A O 1
ATOM 1309 N N . GLU A 1 164 ? -3.406 3.351 28.402 1.00 52.38 164 GLU A N 1
ATOM 1310 C CA . GLU A 1 164 ? -2.404 3.576 29.460 1.00 52.38 164 GLU A CA 1
ATOM 1311 C C . GLU A 1 164 ? -2.394 2.449 30.505 1.00 52.38 164 GLU A C 1
ATOM 1313 O O . GLU A 1 164 ? -1.348 2.080 31.031 1.00 52.38 164 GLU A O 1
ATOM 1318 N N . ASN A 1 165 ? -3.541 1.799 30.701 1.00 49.91 165 ASN A N 1
ATOM 1319 C CA . ASN A 1 165 ? -3.714 0.654 31.592 1.00 49.91 165 ASN A CA 1
ATOM 1320 C C . ASN A 1 165 ? -3.331 -0.706 30.963 1.00 49.91 165 ASN A C 1
ATOM 1322 O O . ASN A 1 165 ? -3.615 -1.766 31.521 1.00 49.91 165 ASN A O 1
ATOM 1326 N N . GLY A 1 166 ? -2.759 -0.726 29.753 1.00 50.84 166 GLY A N 1
ATOM 1327 C CA . GLY A 1 166 ? -2.459 -1.952 28.999 1.00 50.84 166 GLY A CA 1
ATOM 1328 C C . GLY A 1 166 ? -3.699 -2.673 28.446 1.00 50.84 166 GLY A C 1
ATOM 1329 O O . GLY A 1 166 ? -3.597 -3.798 27.939 1.00 50.84 166 GLY A O 1
ATOM 1330 N N . LEU A 1 167 ? -4.863 -2.024 28.523 1.00 50.97 167 LEU A N 1
ATOM 1331 C CA . LEU A 1 167 ? -6.174 -2.549 28.146 1.00 50.97 167 LEU A CA 1
ATOM 1332 C C . LEU A 1 167 ? -6.533 -2.195 26.697 1.00 50.97 167 LEU A C 1
ATOM 1334 O O . LEU A 1 167 ? -5.990 -1.263 26.114 1.00 50.97 167 LEU A O 1
ATOM 1338 N N . TYR A 1 168 ? -7.421 -2.966 26.068 1.00 55.75 168 TYR A N 1
ATOM 1339 C CA . TYR A 1 168 ? -7.914 -2.628 24.729 1.00 55.75 168 TYR A CA 1
ATOM 1340 C C . TYR A 1 168 ? -8.942 -1.497 24.826 1.00 55.75 168 TYR A C 1
ATOM 1342 O O . TYR A 1 168 ? -9.741 -1.480 25.750 1.00 55.75 168 TYR A O 1
ATOM 1350 N N . ILE A 1 169 ? -8.927 -0.587 23.850 1.00 56.06 169 ILE A N 1
ATOM 1351 C CA . ILE A 1 169 ? -9.646 0.704 23.880 1.00 56.06 169 ILE A CA 1
ATOM 1352 C C . ILE A 1 169 ? -11.172 0.543 23.990 1.00 56.06 169 ILE A C 1
ATOM 1354 O O . ILE A 1 169 ? -11.853 1.420 24.504 1.00 56.06 169 ILE A O 1
ATOM 1358 N N . TYR A 1 170 ? -11.701 -0.612 23.586 1.00 54.38 170 TYR A N 1
ATOM 1359 C CA . TYR A 1 170 ? -13.060 -1.019 23.925 1.00 54.38 170 TYR A CA 1
ATOM 1360 C C . TYR A 1 170 ? -12.990 -1.910 25.165 1.00 54.38 170 TYR A C 1
ATOM 1362 O O . TYR A 1 170 ? -12.721 -3.111 25.045 1.00 54.38 170 TYR A O 1
ATOM 1370 N N . LYS A 1 171 ? -13.183 -1.324 26.347 1.00 50.78 171 LYS A N 1
ATOM 1371 C CA . LYS A 1 171 ? -13.408 -2.077 27.580 1.00 50.78 171 LYS A CA 1
ATOM 1372 C C . LYS A 1 171 ? -14.634 -1.521 28.299 1.00 50.78 171 LYS A C 1
ATOM 1374 O O . LYS A 1 171 ? -14.722 -0.320 28.512 1.00 50.78 171 LYS A O 1
ATOM 1379 N N . ASP A 1 172 ? -15.558 -2.434 28.577 1.00 41.81 172 ASP A N 1
ATOM 1380 C CA . ASP A 1 172 ? -16.684 -2.378 29.510 1.00 41.81 172 ASP A CA 1
ATOM 1381 C C . ASP A 1 172 ? -17.185 -0.988 29.940 1.00 41.81 172 ASP A C 1
ATOM 1383 O O . ASP A 1 172 ? -16.759 -0.442 30.951 1.00 41.81 172 ASP A O 1
ATOM 1387 N N . THR A 1 173 ? -18.240 -0.505 29.281 1.00 40.12 173 THR A N 1
ATOM 1388 C CA . THR A 1 173 ? -19.296 0.282 29.946 1.00 40.12 173 THR A CA 1
ATOM 1389 C C . THR A 1 173 ? -20.283 -0.645 30.660 1.00 40.12 173 THR A C 1
ATOM 1391 O O . THR A 1 173 ? -21.497 -0.514 30.535 1.00 40.12 173 THR A O 1
ATOM 1394 N N . VAL A 1 174 ? -19.767 -1.619 31.407 1.00 38.72 174 VAL A N 1
ATOM 1395 C CA . VAL A 1 174 ? -20.566 -2.326 32.406 1.00 38.72 174 VAL A CA 1
ATOM 1396 C C . VAL A 1 174 ? -19.836 -2.183 33.731 1.00 38.72 174 VAL A C 1
ATOM 1398 O O . VAL A 1 174 ? -19.176 -3.095 34.216 1.00 38.72 174 VAL A O 1
ATOM 1401 N N . SER A 1 175 ? -19.918 -0.971 34.276 1.00 32.62 175 SER A N 1
ATOM 1402 C CA . SER A 1 175 ? -19.845 -0.766 35.715 1.00 32.62 175 SER A CA 1
ATOM 1403 C C . SER A 1 175 ? -21.033 -1.503 36.334 1.00 32.62 175 SER A C 1
ATOM 1405 O O . SER A 1 175 ? -22.176 -1.065 36.169 1.00 32.62 175 SER A O 1
ATOM 1407 N N . VAL A 1 176 ? -20.764 -2.637 36.976 1.00 33.34 176 VAL A N 1
ATOM 1408 C CA . VAL A 1 176 ? -21.602 -3.129 38.075 1.00 33.34 176 VAL A CA 1
ATOM 1409 C C . VAL A 1 176 ? -20.939 -2.680 39.362 1.00 33.34 176 VAL A C 1
ATOM 1411 O O . VAL A 1 176 ? -19.708 -2.888 39.461 1.00 33.34 176 VAL A O 1
#

Solvent-accessible surface area (backbone atoms only — not comparable to full-atom values): 9861 Å² total; per-residue (Å²): 113,72,62,52,58,49,40,48,73,72,69,44,53,71,66,62,35,46,52,61,37,45,77,66,78,41,60,59,74,61,50,35,56,57,54,40,58,52,54,47,68,72,40,45,57,76,42,40,64,60,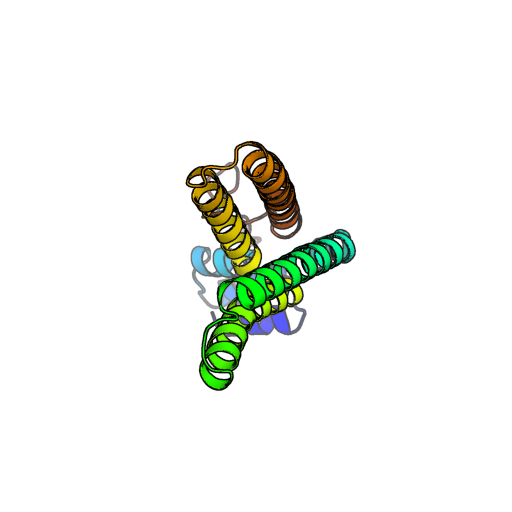52,50,52,50,46,50,52,52,50,52,53,48,52,53,51,51,52,50,51,51,63,76,44,59,89,49,60,70,69,59,41,52,53,51,51,53,58,63,45,50,59,58,50,51,44,48,52,32,48,72,68,57,36,64,66,30,47,51,51,49,42,52,52,30,55,50,48,41,57,58,40,72,72,56,87,57,68,70,62,32,52,56,52,39,50,52,34,50,54,50,34,54,51,43,51,53,51,43,44,62,34,26,74,47,35,51,97,88,44,71,41,56,43,98,84,73,39,55,82,63,65,77,97,67,85,125